Protein AF-A0A3D1SN75-F1 (afdb_monomer)

Foldseek 3Di:
DDPPDPPPDDDPVCLQPDDADDPVLLVVLLVLDPQPQQLLVQQPQPLSVVDGPVQLNCLLNDPDHDPSSVVVLLSPLLQQSSQVRGPSRHRVSSSSVSSCVVSVRDDPSHRDPD

pLDDT: mean 86.33, std 17.98, range [38.78, 98.38]

Nearest PDB structures (foldseek):
  5odc-assembly1_I  TM=6.236E-01  e=5.632E-01  Methanothermococcus thermolithotrophicus DSM 2095
  5odh-assembly1_C  TM=6.190E-01  e=9.871E-01  Methanothermococcus thermolithotrophicus DSM 2095

Sequence (114 aa):
MQTQTPKLVVGIQHRTDIVPLLEDEVRFEIDMCIGCDRCMRACPVPLSSLVNIADLNLATISDVVAPHVARFTDECVMCGSCVPVCPVNNHRDLLMLSLKQRLGIPWDGKVDMS

Mean predicted aligned error: 6.67 Å

Structure (mmCIF, N/CA/C/O backbone):
data_AF-A0A3D1SN75-F1
#
_entry.id   AF-A0A3D1SN75-F1
#
loop_
_atom_site.group_PDB
_atom_site.id
_atom_site.type_symbol
_atom_site.label_atom_id
_atom_site.label_alt_id
_atom_site.label_comp_id
_atom_site.label_asym_id
_atom_site.label_entity_id
_atom_site.label_seq_i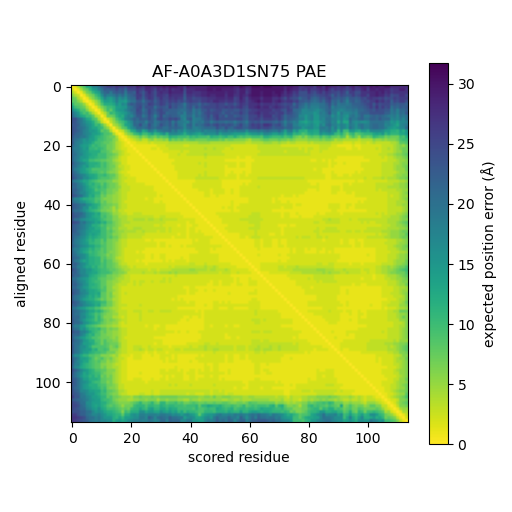d
_atom_site.pdbx_PDB_ins_code
_atom_site.Cartn_x
_atom_site.Cartn_y
_atom_site.Cartn_z
_atom_site.occupancy
_atom_site.B_iso_or_equiv
_atom_site.auth_seq_id
_atom_site.auth_comp_id
_atom_site.auth_asym_id
_atom_site.auth_atom_id
_atom_site.pdbx_PDB_model_num
ATOM 1 N N . MET A 1 1 ? -4.620 28.085 -18.789 1.00 41.41 1 MET A N 1
ATOM 2 C CA . MET A 1 1 ? -5.176 26.998 -17.959 1.00 41.41 1 MET A CA 1
ATOM 3 C C . MET A 1 1 ? -3.983 26.246 -17.399 1.00 41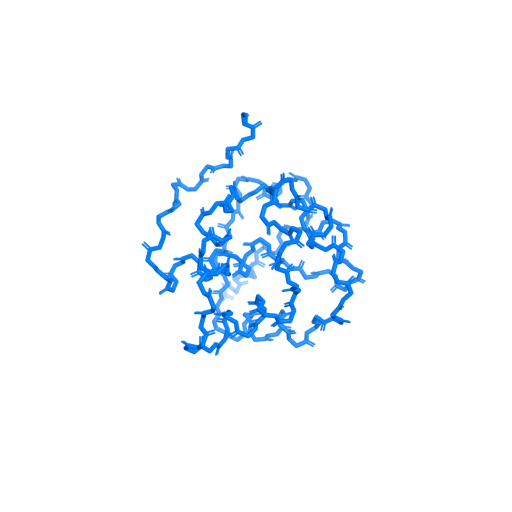.41 1 MET A C 1
ATOM 5 O O . MET A 1 1 ? -3.282 25.610 -18.169 1.00 41.41 1 MET A O 1
ATOM 9 N N . GLN A 1 2 ? -3.635 26.471 -16.132 1.00 38.78 2 GLN A N 1
ATOM 10 C CA . GLN A 1 2 ? -2.471 25.827 -15.520 1.00 38.78 2 GLN A CA 1
ATOM 11 C C . GLN A 1 2 ? -2.897 24.428 -15.076 1.00 38.78 2 GLN A C 1
ATOM 13 O O . GLN A 1 2 ? -3.607 24.283 -14.088 1.00 38.78 2 GLN A O 1
ATOM 18 N N . THR A 1 3 ? -2.515 23.408 -15.837 1.00 41.31 3 THR A N 1
ATOM 19 C CA . THR A 1 3 ? -2.574 22.019 -15.385 1.00 41.31 3 THR A CA 1
ATOM 20 C C . THR A 1 3 ? -1.443 21.833 -14.381 1.00 41.31 3 THR A C 1
ATOM 22 O O . THR A 1 3 ? -0.282 21.704 -14.767 1.00 41.31 3 THR A O 1
ATOM 25 N N . GLN A 1 4 ? -1.757 21.914 -13.090 1.00 42.56 4 GLN A N 1
ATOM 26 C CA . GLN A 1 4 ? -0.830 21.490 -12.048 1.00 42.56 4 GLN A CA 1
ATOM 27 C C . GLN A 1 4 ? -0.711 19.971 -12.139 1.00 42.56 4 GLN A C 1
ATOM 29 O O . GLN A 1 4 ? -1.626 19.243 -11.767 1.00 42.56 4 GLN A O 1
ATOM 34 N N . THR A 1 5 ? 0.401 19.501 -12.692 1.00 41.59 5 THR A N 1
ATOM 35 C CA . THR A 1 5 ? 0.798 18.097 -12.617 1.00 41.59 5 THR A CA 1
ATOM 36 C C . THR A 1 5 ? 0.919 17.724 -11.136 1.00 41.59 5 THR A C 1
ATOM 38 O O . THR A 1 5 ? 1.599 18.462 -10.410 1.00 41.59 5 THR A O 1
ATOM 41 N N . PRO A 1 6 ? 0.302 16.627 -10.658 1.00 46.72 6 PRO A N 1
ATOM 42 C CA . PRO A 1 6 ? 0.572 16.138 -9.315 1.00 46.72 6 PRO A CA 1
ATOM 43 C C . PRO A 1 6 ? 2.077 15.898 -9.221 1.00 46.72 6 PRO A C 1
ATOM 45 O O . PRO A 1 6 ? 2.658 15.193 -10.049 1.00 46.72 6 PRO A O 1
ATOM 48 N N . LYS A 1 7 ? 2.744 16.560 -8.273 1.00 47.84 7 LYS A N 1
ATOM 49 C CA . LYS A 1 7 ? 4.156 16.296 -8.007 1.00 47.84 7 LYS A CA 1
ATOM 50 C C . LYS A 1 7 ? 4.238 14.888 -7.428 1.00 47.84 7 LYS A C 1
ATOM 52 O O . LYS A 1 7 ? 4.038 14.710 -6.234 1.00 47.84 7 LYS A O 1
ATOM 57 N N . LEU A 1 8 ? 4.524 13.899 -8.267 1.00 48.97 8 LEU A N 1
ATOM 58 C CA . LEU A 1 8 ? 4.925 12.579 -7.802 1.00 48.97 8 LEU A CA 1
ATOM 59 C C . LEU A 1 8 ? 6.350 12.725 -7.245 1.00 48.97 8 LEU A C 1
ATOM 61 O O . LEU A 1 8 ? 7.330 12.776 -7.991 1.00 48.97 8 LEU A O 1
ATOM 65 N N . VAL A 1 9 ? 6.460 12.954 -5.937 1.00 48.00 9 VAL A N 1
ATOM 66 C CA . VAL A 1 9 ? 7.742 13.178 -5.261 1.00 48.00 9 VAL A CA 1
ATOM 67 C C . VAL A 1 9 ? 8.365 11.818 -4.953 1.00 48.00 9 VAL A C 1
ATOM 69 O O . VAL A 1 9 ? 8.038 11.187 -3.958 1.00 48.00 9 VAL A O 1
ATOM 72 N N . VAL A 1 10 ? 9.283 11.362 -5.805 1.00 46.81 10 VAL A N 1
ATOM 73 C CA . VAL A 1 10 ? 10.044 10.125 -5.574 1.00 46.81 10 VAL A CA 1
ATOM 74 C C . VAL A 1 10 ? 11.296 10.442 -4.744 1.00 46.81 10 VAL A C 1
ATOM 76 O O . VAL A 1 10 ? 12.122 11.252 -5.161 1.00 46.81 10 VAL A O 1
ATO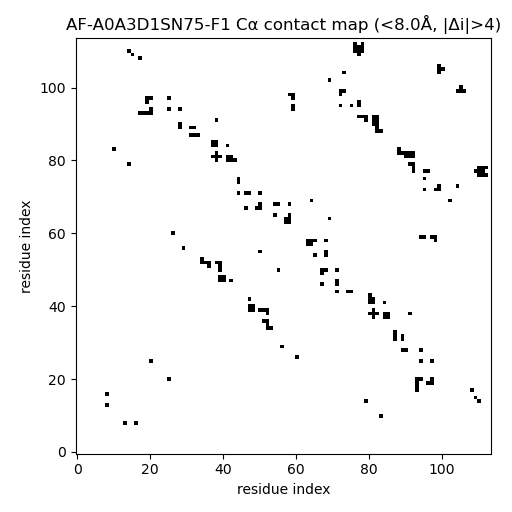M 79 N N . GLY A 1 11 ? 11.469 9.797 -3.582 1.00 51.84 11 GLY A N 1
ATOM 80 C CA . GLY A 1 11 ? 12.711 9.840 -2.789 1.00 51.84 11 GLY A CA 1
ATOM 81 C C . GLY A 1 11 ? 12.539 10.156 -1.295 1.00 51.84 11 GLY A C 1
ATOM 82 O O . GLY A 1 11 ? 11.433 10.316 -0.791 1.00 51.84 11 GLY A O 1
ATOM 83 N N . ILE A 1 12 ? 13.661 10.256 -0.566 1.00 46.22 12 ILE A N 1
ATOM 84 C CA . ILE A 1 12 ? 13.717 10.516 0.893 1.00 46.22 12 ILE A CA 1
ATOM 85 C C . ILE A 1 12 ? 12.981 11.807 1.300 1.00 46.22 12 ILE A C 1
ATOM 87 O O . ILE A 1 12 ? 12.474 11.890 2.417 1.00 46.22 12 ILE A O 1
ATOM 91 N N . GLN A 1 13 ? 12.869 12.788 0.396 1.00 49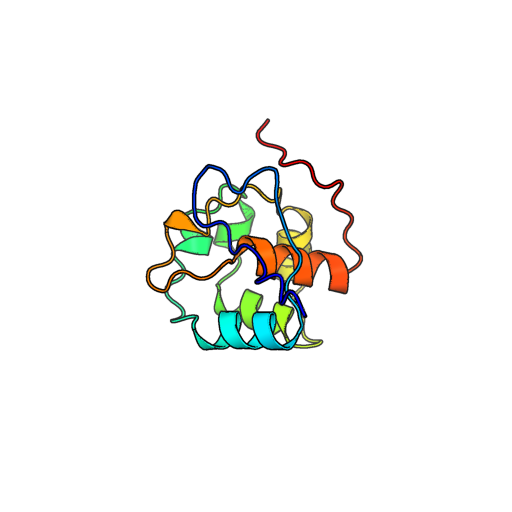.91 13 GLN A N 1
ATOM 92 C CA . GLN A 1 13 ? 12.120 14.025 0.634 1.00 49.91 13 GLN A CA 1
ATOM 93 C C . GLN A 1 13 ? 10.582 13.865 0.601 1.00 49.91 13 GLN A C 1
ATOM 95 O O . GLN A 1 13 ? 9.887 14.818 0.925 1.00 49.91 13 GLN A O 1
ATOM 100 N N . HIS A 1 14 ? 10.024 12.687 0.282 1.00 53.31 14 HIS A N 1
ATOM 101 C CA . HIS A 1 14 ? 8.567 12.465 0.1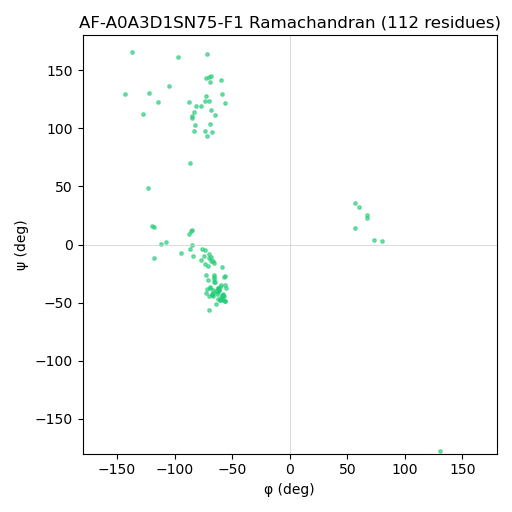95 1.00 53.31 14 HIS A CA 1
ATOM 102 C C . HIS A 1 14 ? 7.830 12.497 1.555 1.00 53.31 14 HIS A C 1
ATOM 104 O O . HIS A 1 14 ? 6.607 12.571 1.607 1.00 53.31 14 HIS A O 1
ATOM 110 N N . ARG A 1 15 ? 8.554 12.474 2.682 1.00 57.69 15 ARG A N 1
ATOM 111 C CA . ARG A 1 15 ? 7.996 12.183 4.020 1.00 57.69 15 ARG A CA 1
ATOM 112 C C . ARG A 1 15 ? 7.083 13.269 4.607 1.00 57.69 15 ARG A C 1
ATOM 114 O O . ARG A 1 15 ? 6.477 13.021 5.644 1.00 57.69 15 ARG A O 1
ATOM 121 N N . THR A 1 16 ? 6.980 14.436 3.974 1.00 53.97 16 THR A N 1
ATOM 122 C CA . THR A 1 16 ? 6.096 15.537 4.403 1.00 53.97 16 THR A CA 1
ATOM 123 C C . THR A 1 16 ? 5.019 15.903 3.382 1.00 53.97 16 THR A C 1
ATOM 125 O O . THR A 1 16 ? 4.080 16.608 3.739 1.00 53.97 16 THR A O 1
ATOM 128 N N . ASP A 1 17 ? 5.112 15.396 2.147 1.00 64.94 17 ASP A N 1
ATOM 129 C CA . ASP A 1 17 ? 4.308 15.849 1.002 1.00 64.94 17 ASP A CA 1
ATOM 130 C C . ASP A 1 17 ? 3.523 14.670 0.392 1.00 64.94 17 ASP A C 1
ATOM 132 O O . ASP A 1 17 ? 3.568 14.416 -0.814 1.00 64.94 17 ASP A O 1
ATOM 136 N N . ILE A 1 18 ? 2.845 13.893 1.244 1.00 75.69 18 ILE A N 1
ATOM 137 C CA . ILE A 1 18 ? 2.021 12.751 0.825 1.00 75.69 18 ILE A CA 1
ATOM 138 C C . ILE A 1 18 ? 0.728 13.256 0.176 1.00 75.69 18 ILE A C 1
ATOM 140 O O . ILE A 1 18 ? -0.051 13.986 0.791 1.00 75.69 18 ILE A O 1
ATOM 144 N N . VAL A 1 19 ? 0.487 12.827 -1.063 1.00 82.25 19 VAL A N 1
ATOM 145 C CA . VAL A 1 19 ? -0.745 13.090 -1.815 1.00 82.25 19 VAL A CA 1
ATOM 146 C C . VAL A 1 19 ? -1.460 11.752 -2.032 1.00 82.25 19 VAL A C 1
ATOM 148 O O . VAL A 1 19 ? -0.839 10.839 -2.576 1.00 82.25 19 VAL A O 1
ATOM 151 N N . PRO A 1 20 ? -2.725 11.589 -1.597 1.00 87.94 20 PRO A N 1
ATOM 152 C CA . PRO A 1 20 ? -3.486 10.368 -1.851 1.00 87.94 20 PRO A CA 1
ATOM 153 C C . PRO A 1 20 ? -3.654 10.098 -3.349 1.00 87.94 20 PRO A C 1
ATOM 155 O O . PRO A 1 20 ? -3.894 11.029 -4.117 1.00 87.94 20 PRO A O 1
ATOM 158 N N . LEU A 1 21 ? -3.581 8.823 -3.734 1.00 91.69 21 LEU A N 1
ATOM 159 C CA . LEU A 1 21 ? -3.843 8.382 -5.104 1.00 91.69 21 LEU A CA 1
ATOM 160 C C . LEU A 1 21 ? -5.338 8.451 -5.430 1.00 91.69 21 LEU A C 1
ATOM 162 O O . LEU A 1 21 ? -6.187 8.117 -4.597 1.00 91.69 21 LEU A O 1
ATOM 166 N N . LEU A 1 22 ? -5.647 8.820 -6.668 1.00 94.94 22 LEU A N 1
ATOM 167 C CA . LEU A 1 22 ? -6.955 8.623 -7.287 1.00 94.94 22 LEU A CA 1
ATOM 168 C C . LEU A 1 22 ? -7.182 7.136 -7.607 1.00 94.94 22 LEU A C 1
ATOM 170 O O . LEU A 1 22 ? -6.239 6.349 -7.669 1.00 94.94 22 LEU A O 1
ATOM 174 N N . GLU A 1 23 ? -8.433 6.739 -7.859 1.00 94.25 23 GLU A N 1
ATOM 175 C CA . GLU A 1 23 ? -8.772 5.329 -8.120 1.00 94.25 23 GLU A CA 1
ATOM 176 C C . GLU A 1 23 ? -7.992 4.737 -9.308 1.00 94.25 23 GLU A C 1
ATOM 178 O O . GLU A 1 23 ? -7.442 3.640 -9.199 1.00 94.25 23 GLU A O 1
ATOM 183 N N . ASP A 1 24 ? -7.884 5.470 -10.418 1.00 96.12 24 ASP A N 1
ATOM 184 C CA . ASP A 1 24 ? -7.145 5.004 -11.598 1.00 96.12 24 ASP A CA 1
ATOM 185 C C . ASP A 1 24 ? -5.638 4.877 -11.326 1.00 96.12 24 ASP A C 1
ATOM 187 O O . ASP A 1 24 ? -4.984 3.977 -11.850 1.00 96.12 24 ASP A O 1
ATOM 191 N N . GLU A 1 25 ? -5.084 5.731 -10.461 1.00 96.06 25 GLU A N 1
ATOM 192 C CA . GLU A 1 25 ? -3.677 5.662 -10.056 1.00 96.06 25 GLU A CA 1
ATOM 193 C C . GLU A 1 25 ? -3.430 4.463 -9.131 1.00 96.06 25 GLU A C 1
ATOM 195 O O . GLU A 1 25 ? -2.427 3.769 -9.285 1.00 96.06 25 GLU A O 1
ATOM 200 N N . VAL A 1 26 ? -4.373 4.150 -8.231 1.00 96.94 26 VAL A N 1
ATOM 201 C CA . VAL A 1 26 ? -4.344 2.914 -7.431 1.00 96.94 26 VAL A CA 1
ATOM 202 C C . VAL A 1 26 ? -4.326 1.690 -8.344 1.00 96.94 26 VAL A C 1
ATOM 204 O O . VAL A 1 26 ? -3.509 0.793 -8.144 1.00 96.94 26 VAL A O 1
ATOM 207 N N . ARG A 1 27 ? -5.200 1.643 -9.358 1.00 97.00 27 ARG A N 1
ATOM 208 C CA . ARG A 1 27 ? -5.244 0.529 -10.319 1.00 97.00 27 ARG A CA 1
ATOM 209 C C . ARG A 1 27 ? -3.937 0.411 -11.098 1.00 97.00 27 ARG A C 1
ATOM 211 O O . ARG A 1 27 ? -3.370 -0.674 -11.145 1.00 97.00 27 ARG A O 1
ATOM 218 N N . PHE A 1 28 ? -3.421 1.524 -11.616 1.00 96.25 28 PHE A N 1
ATOM 219 C CA . PHE A 1 28 ? -2.144 1.566 -12.329 1.00 96.25 28 PHE A CA 1
ATOM 220 C C . PHE A 1 28 ? -0.981 1.025 -11.482 1.00 96.25 28 PHE A C 1
ATOM 222 O O . PHE A 1 28 ? -0.220 0.169 -11.929 1.00 96.25 28 PHE A O 1
ATOM 229 N N . GLU A 1 29 ? -0.862 1.482 -10.237 1.00 96.56 29 GLU A N 1
ATOM 230 C CA . GLU A 1 29 ? 0.160 1.025 -9.293 1.00 96.56 29 GLU A CA 1
ATOM 231 C C . GLU A 1 29 ? 0.035 -0.481 -8.997 1.00 96.56 29 GLU A C 1
ATOM 233 O O . GLU A 1 29 ? 1.035 -1.198 -8.922 1.00 96.56 29 GLU A O 1
ATOM 238 N N . ILE A 1 30 ? -1.186 -1.006 -8.869 1.00 97.44 30 ILE A N 1
ATOM 239 C CA . ILE A 1 30 ? -1.418 -2.446 -8.687 1.00 97.44 30 ILE A CA 1
ATOM 240 C C . ILE A 1 30 ? -1.018 -3.240 -9.937 1.00 97.44 30 ILE A C 1
ATOM 242 O O . ILE A 1 30 ? -0.313 -4.241 -9.798 1.00 97.44 30 ILE A O 1
ATOM 246 N N . ASP A 1 31 ? -1.382 -2.775 -11.132 1.00 97.25 31 ASP A N 1
ATOM 247 C CA . ASP A 1 31 ? -1.078 -3.440 -12.406 1.00 97.25 31 ASP A CA 1
ATOM 248 C C . ASP A 1 31 ? 0.429 -3.484 -12.705 1.00 97.25 31 ASP A C 1
ATOM 250 O O . ASP A 1 31 ? 0.934 -4.453 -13.273 1.00 97.25 31 ASP A O 1
ATOM 254 N N . MET A 1 32 ? 1.180 -2.468 -12.269 1.00 96.12 32 MET A N 1
ATOM 255 C CA . MET A 1 32 ? 2.642 -2.438 -12.380 1.00 96.12 32 MET A CA 1
ATOM 256 C C . MET A 1 32 ? 3.337 -3.430 -11.436 1.00 96.12 32 MET A C 1
ATOM 258 O O . MET A 1 32 ? 4.507 -3.769 -11.634 1.00 96.12 32 MET A O 1
ATOM 262 N N . CYS A 1 33 ? 2.652 -3.915 -10.395 1.00 98.12 33 CYS A N 1
ATOM 263 C CA . CYS A 1 33 ? 3.252 -4.773 -9.384 1.00 98.12 33 CYS A CA 1
ATOM 264 C C . CYS A 1 33 ? 3.629 -6.157 -9.940 1.00 98.12 33 CYS A C 1
ATOM 266 O O . CYS A 1 33 ? 2.779 -6.992 -10.226 1.00 98.12 33 CYS A O 1
ATOM 268 N N . ILE A 1 34 ? 4.927 -6.468 -9.960 1.00 98.38 34 ILE A N 1
ATOM 269 C CA . ILE A 1 34 ? 5.446 -7.761 -10.447 1.00 98.38 34 ILE A CA 1
ATOM 270 C C . ILE A 1 34 ? 5.477 -8.886 -9.391 1.00 98.38 34 ILE A C 1
ATOM 272 O O . ILE A 1 34 ? 6.163 -9.888 -9.580 1.00 98.38 34 ILE A O 1
ATOM 276 N N . GLY A 1 35 ? 4.832 -8.709 -8.233 1.00 98.00 35 GLY A N 1
ATOM 277 C CA . GLY A 1 35 ? 4.707 -9.771 -7.220 1.00 98.00 35 GLY A CA 1
ATOM 278 C C . GLY A 1 35 ? 6.011 -10.212 -6.529 1.00 98.00 35 GLY A C 1
ATOM 279 O O . GLY A 1 35 ? 6.113 -11.345 -6.083 1.00 98.00 35 GLY A O 1
ATOM 280 N N . CYS A 1 36 ? 7.041 -9.357 -6.452 1.00 98.06 36 CYS A N 1
ATOM 281 C CA . CYS A 1 36 ? 8.378 -9.768 -5.979 1.00 98.06 36 CYS A CA 1
ATOM 282 C C . CYS A 1 36 ? 8.608 -9.724 -4.449 1.00 98.06 36 CYS A C 1
ATOM 284 O O . CYS A 1 36 ? 9.710 -10.045 -3.983 1.00 98.06 36 CYS A O 1
ATOM 286 N N . ASP A 1 37 ? 7.630 -9.251 -3.669 1.00 98.31 37 ASP A N 1
ATOM 287 C CA . ASP A 1 37 ? 7.652 -9.146 -2.195 1.00 98.31 37 ASP A CA 1
ATOM 288 C C . ASP A 1 37 ? 8.806 -8.336 -1.567 1.00 98.31 37 ASP A C 1
ATOM 290 O O . ASP A 1 37 ? 9.033 -8.390 -0.357 1.00 98.31 37 ASP A O 1
ATOM 294 N N . ARG A 1 38 ? 9.558 -7.545 -2.344 1.00 98.19 38 ARG A N 1
ATOM 295 C CA . ARG A 1 38 ? 10.651 -6.716 -1.790 1.00 98.19 38 ARG A CA 1
ATOM 296 C C . ARG A 1 38 ? 10.145 -5.698 -0.772 1.00 98.19 38 ARG A C 1
ATOM 298 O O . ARG A 1 38 ? 10.785 -5.500 0.253 1.00 98.19 38 ARG A O 1
ATOM 305 N N . CYS A 1 39 ? 8.988 -5.101 -1.037 1.00 97.69 39 CYS A N 1
ATOM 306 C CA . CYS A 1 39 ? 8.315 -4.175 -0.132 1.00 97.69 39 CYS A CA 1
ATOM 307 C C . CYS A 1 39 ? 7.907 -4.834 1.193 1.00 97.69 39 CYS A C 1
ATOM 309 O O . CYS A 1 39 ? 8.083 -4.213 2.237 1.00 97.69 39 CYS A O 1
ATOM 311 N N . MET A 1 40 ? 7.445 -6.090 1.162 1.00 98.12 40 MET A N 1
ATOM 312 C CA . MET A 1 40 ? 7.121 -6.848 2.374 1.00 98.12 40 MET A CA 1
ATOM 313 C C . MET A 1 40 ? 8.385 -7.153 3.182 1.00 98.12 40 MET A C 1
ATOM 315 O O . MET A 1 40 ? 8.414 -6.904 4.380 1.00 98.12 40 MET A O 1
ATOM 319 N N . ARG A 1 41 ? 9.478 -7.572 2.526 1.00 97.81 41 ARG A N 1
ATOM 320 C CA . ARG A 1 41 ? 10.771 -7.831 3.196 1.00 97.81 41 ARG A CA 1
ATOM 321 C C . ARG A 1 41 ? 11.442 -6.585 3.777 1.00 97.81 41 ARG A C 1
ATOM 323 O O . ARG A 1 41 ? 12.189 -6.699 4.740 1.00 97.81 41 ARG A O 1
ATOM 330 N N . ALA A 1 42 ? 11.225 -5.418 3.175 1.00 96.31 42 ALA A N 1
ATOM 331 C CA . ALA A 1 42 ? 11.772 -4.150 3.658 1.00 96.31 42 ALA A CA 1
ATOM 332 C C . ALA A 1 42 ? 10.922 -3.504 4.764 1.00 96.31 42 ALA A C 1
ATOM 334 O O . ALA A 1 42 ? 11.330 -2.498 5.347 1.00 96.31 42 ALA A O 1
ATOM 335 N N . CYS A 1 43 ? 9.723 -4.031 5.021 1.00 96.50 43 CYS A N 1
ATOM 336 C CA . CYS A 1 43 ? 8.824 -3.483 6.020 1.00 96.50 43 CYS A CA 1
ATOM 337 C C . CYS 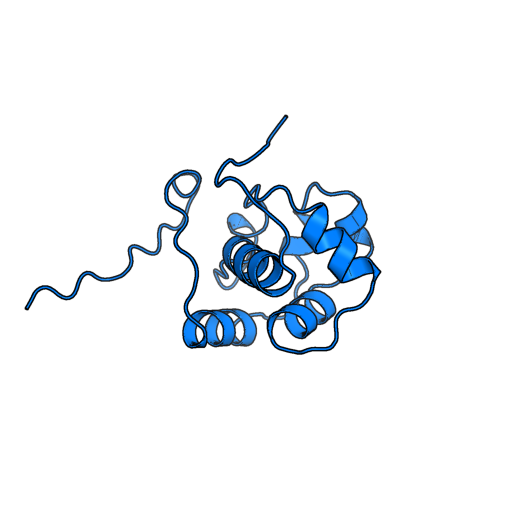A 1 43 ? 9.352 -3.789 7.435 1.00 96.50 43 CYS A C 1
ATOM 339 O O . CYS A 1 43 ? 9.614 -4.950 7.744 1.00 96.50 43 CYS A O 1
ATOM 341 N N . PRO A 1 44 ? 9.483 -2.783 8.319 1.00 93.31 44 PRO A N 1
ATOM 342 C CA . PRO A 1 44 ? 9.951 -3.006 9.688 1.00 93.31 44 PRO A CA 1
ATOM 343 C C . PRO A 1 44 ? 8.870 -3.591 10.612 1.00 93.31 44 PRO A C 1
ATOM 345 O O . PRO A 1 44 ? 9.188 -4.050 11.706 1.00 93.31 44 PRO A O 1
ATOM 348 N N . VAL A 1 45 ? 7.596 -3.577 10.199 1.00 94.56 45 VAL A N 1
ATOM 349 C CA . VAL A 1 45 ? 6.483 -4.124 10.989 1.00 94.56 45 VAL A CA 1
ATOM 350 C C . VAL A 1 45 ? 6.601 -5.654 11.024 1.00 94.56 45 VAL A C 1
ATOM 352 O O . VAL A 1 45 ? 6.583 -6.266 9.953 1.00 94.56 45 VAL A O 1
ATOM 355 N N . PRO A 1 46 ? 6.670 -6.308 12.201 1.00 94.19 46 PRO A N 1
ATOM 356 C CA . PRO A 1 46 ? 6.865 -7.761 12.297 1.00 94.19 46 PRO A CA 1
ATOM 357 C C . PRO A 1 46 ? 5.816 -8.588 11.542 1.00 94.19 46 PRO A C 1
ATOM 359 O O . PRO A 1 46 ? 6.133 -9.626 10.952 1.00 94.19 46 PRO A O 1
ATOM 362 N N . LEU A 1 47 ? 4.571 -8.102 11.509 1.00 95.62 47 LEU A N 1
ATOM 363 C CA . LEU A 1 47 ? 3.454 -8.757 10.832 1.00 95.62 47 LEU A CA 1
ATOM 364 C C . LEU A 1 47 ? 3.620 -8.822 9.302 1.00 95.62 47 LEU A C 1
ATOM 366 O O . LEU A 1 47 ? 2.970 -9.644 8.660 1.00 95.62 47 LEU A O 1
ATOM 370 N N . SER A 1 48 ? 4.533 -8.036 8.717 1.00 96.44 48 SER A N 1
ATOM 371 C CA . SER A 1 48 ? 4.871 -8.112 7.286 1.00 96.44 48 SER A CA 1
ATOM 372 C C . SER A 1 48 ? 5.335 -9.503 6.845 1.00 96.44 48 SER A C 1
ATOM 374 O O . SER A 1 48 ? 5.107 -9.886 5.705 1.00 96.44 48 SER A O 1
ATOM 376 N N . SER A 1 49 ? 5.925 -10.290 7.751 1.00 96.12 49 SER A N 1
ATOM 377 C CA . SER A 1 49 ? 6.343 -11.675 7.490 1.00 96.12 49 SER A CA 1
ATOM 378 C C . SER A 1 49 ? 5.178 -12.653 7.277 1.00 96.12 49 SER A C 1
ATOM 380 O O . SER A 1 49 ? 5.394 -13.761 6.790 1.00 96.12 49 SER A O 1
ATOM 382 N N . LEU A 1 50 ? 3.952 -12.250 7.629 1.00 96.06 50 LEU A N 1
ATOM 383 C CA . LEU A 1 50 ? 2.730 -13.049 7.512 1.00 96.06 50 LEU A CA 1
ATOM 384 C C . LEU A 1 50 ? 1.805 -12.569 6.385 1.00 96.06 50 LEU A C 1
ATOM 386 O O . LEU A 1 50 ? 0.722 -13.121 6.223 1.00 96.06 50 LEU A O 1
ATOM 390 N N . VAL A 1 51 ? 2.205 -11.542 5.632 1.00 96.94 51 VAL A N 1
ATOM 391 C CA . VAL A 1 51 ? 1.443 -10.968 4.518 1.00 96.94 51 VAL A CA 1
ATOM 392 C C . VAL A 1 51 ? 2.313 -11.045 3.267 1.00 96.94 51 VAL A C 1
ATOM 394 O O . VAL A 1 51 ? 3.463 -10.612 3.284 1.00 96.94 51 VAL A O 1
ATOM 397 N N . ASN A 1 52 ? 1.775 -11.566 2.167 1.00 96.56 52 ASN A N 1
ATOM 398 C CA . ASN A 1 52 ? 2.419 -11.433 0.860 1.00 96.56 52 ASN A CA 1
ATOM 399 C C . ASN A 1 52 ? 1.812 -10.253 0.084 1.00 96.56 52 ASN A C 1
ATOM 401 O O . ASN A 1 52 ? 0.718 -9.763 0.379 1.00 96.56 52 ASN A O 1
ATOM 405 N N . ILE A 1 53 ? 2.533 -9.782 -0.928 1.00 98.06 53 ILE A N 1
ATOM 406 C CA . ILE A 1 53 ? 2.123 -8.628 -1.725 1.00 98.06 53 ILE A CA 1
ATOM 407 C C . ILE A 1 53 ? 0.853 -8.887 -2.543 1.00 98.06 53 ILE A C 1
ATOM 409 O O . ILE A 1 53 ? 0.124 -7.941 -2.830 1.00 98.06 53 ILE A O 1
ATOM 413 N N . ALA A 1 54 ? 0.562 -10.140 -2.901 1.00 97.69 54 ALA A N 1
ATOM 414 C CA . ALA A 1 54 ? -0.634 -10.495 -3.660 1.00 97.69 54 ALA A CA 1
ATOM 415 C C . ALA A 1 54 ? -1.908 -10.338 -2.812 1.00 97.69 54 ALA A C 1
ATOM 417 O O . ALA A 1 54 ? -2.868 -9.724 -3.274 1.00 97.69 54 ALA A O 1
ATOM 418 N N . ASP A 1 55 ? -1.888 -10.796 -1.558 1.00 96.94 55 ASP A N 1
ATOM 419 C CA . ASP A 1 55 ? -2.984 -10.622 -0.598 1.00 96.94 55 ASP A CA 1
ATOM 420 C C . ASP A 1 55 ? -3.224 -9.139 -0.306 1.00 96.94 55 ASP A C 1
ATOM 422 O O . ASP A 1 55 ? -4.365 -8.675 -0.253 1.00 96.94 55 ASP A O 1
ATOM 426 N N . LEU A 1 56 ? -2.138 -8.373 -0.167 1.00 97.88 56 LEU A N 1
ATOM 427 C CA . LEU A 1 56 ? -2.219 -6.937 0.056 1.00 97.88 56 LEU A CA 1
ATOM 428 C C . LEU A 1 56 ? -2.786 -6.201 -1.166 1.00 97.88 56 LEU A C 1
ATOM 430 O O . LEU A 1 56 ? -3.634 -5.330 -1.002 1.00 97.88 56 LEU A O 1
ATOM 434 N N . ASN A 1 57 ? -2.373 -6.576 -2.381 1.00 98.06 57 ASN A N 1
ATOM 435 C CA . ASN A 1 57 ? -2.931 -6.035 -3.622 1.00 98.06 57 ASN A CA 1
ATOM 436 C C . ASN A 1 57 ? -4.425 -6.327 -3.742 1.00 98.06 57 ASN A C 1
ATOM 438 O O . ASN A 1 57 ? -5.201 -5.413 -4.013 1.00 98.06 57 ASN A O 1
ATOM 442 N N . LEU A 1 58 ? -4.831 -7.578 -3.502 1.00 97.94 58 LEU A N 1
ATOM 443 C CA . LEU A 1 58 ? -6.234 -7.982 -3.531 1.00 97.94 58 LEU A CA 1
ATOM 444 C C . LEU A 1 58 ? -7.059 -7.166 -2.531 1.00 97.94 58 LEU A C 1
ATOM 446 O O . LEU A 1 58 ? -8.128 -6.664 -2.881 1.00 97.94 58 LEU A O 1
ATOM 450 N N . ALA A 1 59 ? -6.544 -6.976 -1.315 1.00 97.88 59 ALA A N 1
ATOM 451 C CA . ALA A 1 59 ? -7.194 -6.155 -0.304 1.00 97.88 59 ALA A CA 1
ATOM 452 C C . ALA A 1 59 ? -7.260 -4.669 -0.692 1.00 97.88 59 ALA A C 1
ATOM 454 O O . ALA A 1 59 ? -8.174 -3.979 -0.253 1.00 97.88 59 ALA A O 1
ATOM 455 N N . THR A 1 60 ? -6.340 -4.145 -1.505 1.00 97.62 60 THR A N 1
ATOM 456 C CA . THR A 1 60 ? -6.406 -2.749 -1.967 1.00 97.62 60 THR A CA 1
ATOM 457 C C . THR A 1 60 ? -7.567 -2.508 -2.937 1.00 97.62 60 THR A C 1
ATOM 459 O O . THR A 1 60 ? -8.204 -1.462 -2.849 1.00 97.62 60 THR A O 1
ATOM 462 N N . ILE A 1 61 ? -7.876 -3.462 -3.825 1.00 95.88 61 ILE A N 1
ATOM 463 C CA . ILE A 1 61 ? -8.830 -3.259 -4.938 1.00 95.88 61 ILE A CA 1
ATOM 464 C C . ILE A 1 61 ? -10.141 -4.053 -4.828 1.00 95.88 61 ILE A C 1
ATOM 466 O O . ILE A 1 61 ? -10.971 -3.980 -5.733 1.00 95.88 61 ILE A O 1
ATOM 470 N N . SER A 1 62 ? -10.336 -4.835 -3.764 1.00 96.00 62 SER A N 1
ATOM 471 C CA . SER A 1 62 ? -11.527 -5.677 -3.588 1.00 96.00 62 SER A CA 1
ATOM 472 C C . SER A 1 62 ? -12.085 -5.638 -2.165 1.00 96.00 62 SER A C 1
ATOM 474 O O . SER A 1 62 ? -11.409 -5.244 -1.214 1.00 96.00 62 SER A O 1
ATOM 476 N N . ASP A 1 63 ? -13.315 -6.119 -1.993 1.00 94.81 63 ASP A N 1
ATOM 477 C CA . ASP A 1 63 ? -13.954 -6.258 -0.678 1.00 94.81 63 ASP A CA 1
ATOM 478 C C . ASP A 1 63 ? -13.441 -7.456 0.134 1.00 94.81 63 ASP A C 1
ATOM 480 O O . ASP A 1 63 ? -13.801 -7.627 1.298 1.00 94.81 63 ASP A O 1
ATOM 484 N N . VAL A 1 64 ? -12.561 -8.276 -0.446 1.00 95.19 64 VAL A N 1
ATOM 485 C CA . VAL A 1 64 ? -11.946 -9.409 0.245 1.00 95.19 64 VAL A CA 1
ATOM 486 C C . VAL A 1 64 ? -10.725 -8.922 1.017 1.00 95.19 64 VAL A C 1
ATOM 488 O O . VAL A 1 64 ? -9.686 -8.611 0.438 1.00 95.19 64 VAL A O 1
ATOM 491 N N . VAL A 1 65 ? -10.837 -8.886 2.346 1.00 97.75 65 VAL A N 1
ATOM 492 C CA . VAL A 1 65 ? -9.736 -8.506 3.242 1.00 97.75 65 VAL A CA 1
ATOM 493 C C . VAL A 1 65 ? -9.546 -9.583 4.297 1.00 97.75 65 VAL A C 1
ATOM 495 O O . VAL A 1 65 ? -10.390 -9.782 5.170 1.00 97.75 65 VAL A O 1
ATOM 498 N N . ALA A 1 66 ? -8.421 -10.291 4.227 1.00 96.75 66 ALA A N 1
ATOM 499 C CA . ALA A 1 66 ? -8.089 -11.287 5.233 1.00 96.75 66 ALA A CA 1
ATOM 500 C C . ALA A 1 66 ? -7.784 -10.613 6.591 1.00 96.75 66 ALA A C 1
ATOM 502 O O . ALA A 1 66 ? -7.159 -9.549 6.613 1.00 96.75 66 ALA A O 1
ATOM 503 N N . PRO A 1 67 ? -8.134 -11.230 7.739 1.00 97.19 67 PRO A N 1
ATOM 504 C CA . PRO A 1 67 ? -7.929 -10.615 9.057 1.00 97.19 67 PRO A CA 1
ATOM 505 C C . PRO A 1 67 ? -6.480 -10.195 9.345 1.00 97.19 67 PRO A C 1
ATOM 507 O O . PRO A 1 67 ? -6.240 -9.148 9.942 1.00 97.19 67 PRO A O 1
ATOM 510 N N . HIS A 1 68 ? -5.502 -10.983 8.890 1.00 96.38 68 HIS A N 1
ATOM 511 C CA . HIS A 1 68 ? -4.084 -10.665 9.065 1.00 96.38 68 HIS A CA 1
ATOM 512 C C . HIS A 1 68 ? -3.636 -9.472 8.196 1.00 96.38 68 HIS A C 1
ATOM 514 O O . HIS A 1 68 ? -2.795 -8.693 8.636 1.00 96.38 68 HIS A O 1
ATOM 520 N N . VAL A 1 69 ? -4.246 -9.268 7.021 1.00 98.19 69 VAL A N 1
ATOM 521 C CA . VAL A 1 69 ? -4.009 -8.096 6.157 1.00 98.19 69 VAL A CA 1
ATOM 522 C C . VAL A 1 69 ? -4.638 -6.838 6.753 1.00 98.19 69 VAL A C 1
ATOM 524 O O . VAL A 1 69 ? -3.999 -5.787 6.763 1.00 98.19 69 VAL A O 1
ATOM 527 N N . ALA A 1 70 ? -5.854 -6.934 7.301 1.00 97.88 70 ALA A N 1
ATOM 528 C CA . ALA A 1 70 ? -6.488 -5.818 8.008 1.00 97.88 70 ALA A CA 1
ATOM 529 C C . ALA A 1 70 ? -5.629 -5.362 9.197 1.00 97.88 70 ALA A C 1
ATOM 531 O O . ALA A 1 70 ? -5.325 -4.178 9.326 1.00 97.88 70 ALA A O 1
ATOM 532 N N . ARG A 1 71 ? -5.150 -6.313 10.009 1.00 97.81 71 ARG A N 1
ATOM 533 C CA . ARG A 1 71 ? -4.252 -6.025 11.132 1.00 97.81 71 ARG A CA 1
ATOM 534 C C . ARG A 1 71 ? -2.911 -5.433 10.678 1.00 97.81 71 ARG A C 1
ATOM 536 O O . ARG A 1 71 ? -2.442 -4.473 11.273 1.00 97.81 71 ARG A O 1
ATOM 543 N N . PHE A 1 72 ? -2.312 -5.956 9.608 1.00 98.06 72 PHE A N 1
ATOM 544 C CA . PHE A 1 72 ? -1.094 -5.374 9.030 1.00 98.06 72 PHE A CA 1
ATOM 545 C C . PHE A 1 72 ? -1.317 -3.946 8.523 1.00 98.06 72 PHE A C 1
ATOM 547 O O . PHE A 1 72 ? -0.451 -3.087 8.677 1.00 98.06 72 PHE A O 1
ATOM 554 N N . THR A 1 73 ? -2.489 -3.677 7.946 1.00 97.88 73 THR A N 1
ATOM 555 C CA . THR A 1 73 ? -2.866 -2.332 7.502 1.00 97.88 73 THR A CA 1
ATOM 556 C C . THR A 1 73 ? -2.964 -1.370 8.679 1.00 97.88 73 THR A C 1
ATOM 558 O O . THR A 1 73 ? -2.511 -0.233 8.562 1.00 97.88 73 THR A O 1
ATOM 561 N N . ASP A 1 74 ? -3.501 -1.816 9.813 1.00 96.31 74 ASP A N 1
ATOM 562 C CA . ASP A 1 74 ? -3.568 -1.025 11.044 1.00 96.31 74 ASP A CA 1
ATOM 563 C C . ASP A 1 74 ? -2.163 -0.709 11.585 1.00 96.31 74 ASP A C 1
ATOM 565 O O . ASP A 1 74 ? -1.795 0.459 11.706 1.00 96.31 74 ASP A O 1
ATOM 569 N N . GLU A 1 75 ? -1.317 -1.734 11.734 1.00 94.94 75 GLU A N 1
ATOM 570 C CA . GLU A 1 75 ? 0.067 -1.621 12.229 1.00 94.94 75 GLU A CA 1
ATOM 571 C C . GLU A 1 75 ? 1.025 -0.883 11.269 1.00 94.94 75 GLU A C 1
ATOM 573 O O . GLU A 1 75 ? 2.154 -0.556 11.635 1.00 94.94 75 GLU A O 1
ATOM 578 N N . CYS A 1 76 ? 0.616 -0.607 10.028 1.00 94.62 76 CYS A N 1
ATOM 579 C CA . CYS A 1 76 ? 1.431 0.153 9.089 1.00 94.62 76 CYS A CA 1
ATOM 580 C C . CYS A 1 76 ? 1.637 1.597 9.584 1.00 94.62 76 CYS A C 1
ATOM 582 O O . CYS A 1 76 ? 0.716 2.412 9.560 1.00 94.62 76 CYS A O 1
ATOM 584 N N . VAL A 1 77 ? 2.873 1.932 9.960 1.00 90.12 77 VAL A N 1
ATOM 585 C CA . VAL A 1 77 ? 3.273 3.258 10.480 1.00 90.12 77 VAL A CA 1
ATOM 586 C C . VAL A 1 77 ? 3.615 4.287 9.392 1.00 90.12 77 VAL A C 1
ATOM 588 O O . VAL A 1 77 ? 4.210 5.326 9.666 1.00 90.12 77 VAL A O 1
ATOM 591 N N . MET A 1 78 ? 3.284 3.994 8.129 1.00 91.19 78 MET A N 1
ATOM 592 C CA . MET A 1 78 ? 3.538 4.889 6.991 1.00 91.19 78 MET A CA 1
ATOM 593 C C . MET A 1 78 ? 5.023 5.292 6.830 1.00 91.19 78 MET A C 1
ATOM 595 O O . MET A 1 78 ? 5.343 6.403 6.420 1.00 91.19 78 MET A O 1
ATOM 599 N N . CYS A 1 79 ? 5.965 4.379 7.122 1.00 89.25 79 CYS A N 1
ATOM 600 C CA . CYS A 1 79 ? 7.409 4.667 7.083 1.00 89.25 79 CYS A CA 1
ATOM 601 C C . CYS A 1 79 ? 8.020 4.793 5.676 1.00 89.25 79 CYS A C 1
ATOM 603 O O . CYS A 1 79 ? 9.137 5.290 5.543 1.00 89.25 79 CYS A O 1
ATOM 605 N N . GLY A 1 80 ? 7.345 4.311 4.629 1.00 89.44 80 GLY A N 1
ATOM 606 C CA . GLY A 1 80 ? 7.820 4.414 3.243 1.00 89.44 80 GLY A CA 1
ATOM 607 C C . GLY A 1 80 ? 8.986 3.492 2.851 1.00 89.44 80 GLY A C 1
ATOM 608 O O . GLY A 1 80 ? 9.435 3.551 1.709 1.00 89.44 80 GLY A O 1
ATOM 609 N N . SER A 1 81 ? 9.471 2.595 3.725 1.00 91.94 81 SER A N 1
ATOM 610 C CA . SER A 1 81 ? 10.588 1.673 3.406 1.00 91.94 81 SER A CA 1
ATOM 611 C C . SER A 1 81 ? 10.323 0.760 2.200 1.00 91.94 81 SER A C 1
ATOM 613 O O . SER A 1 81 ? 11.252 0.224 1.598 1.00 91.94 81 SER A O 1
ATOM 615 N N . CYS A 1 82 ? 9.055 0.587 1.831 1.00 94.69 82 CYS A N 1
ATOM 616 C CA . CYS A 1 82 ? 8.608 -0.203 0.692 1.00 94.69 82 CYS A CA 1
ATOM 617 C C . CYS A 1 82 ? 8.885 0.443 -0.679 1.00 94.69 82 CYS A C 1
ATOM 619 O O . CYS A 1 82 ? 9.031 -0.293 -1.655 1.00 94.69 82 CYS A O 1
ATOM 621 N N . VAL A 1 83 ? 8.973 1.774 -0.761 1.00 92.88 83 VAL A N 1
ATOM 622 C CA . VAL A 1 83 ? 9.145 2.518 -2.022 1.00 92.88 83 VAL A CA 1
ATOM 623 C C . VAL A 1 83 ? 10.536 2.324 -2.638 1.00 92.88 83 VAL A C 1
ATOM 625 O O . VAL A 1 83 ? 10.612 1.835 -3.765 1.00 92.88 83 VAL A O 1
ATOM 628 N N . PRO A 1 84 ? 11.659 2.607 -1.938 1.00 91.81 84 PRO A N 1
ATOM 629 C CA . PRO A 1 84 ? 12.988 2.562 -2.558 1.00 91.81 84 PRO A CA 1
ATOM 630 C C . PRO A 1 84 ? 13.437 1.154 -2.977 1.00 91.81 84 PRO A C 1
ATOM 632 O O . PRO A 1 84 ? 14.406 1.012 -3.717 1.00 91.81 84 PRO A O 1
ATOM 635 N N . VAL A 1 85 ? 12.761 0.102 -2.504 1.00 95.19 85 VAL A N 1
ATOM 636 C CA . VAL A 1 85 ? 13.085 -1.295 -2.837 1.00 95.19 85 VAL A CA 1
ATOM 637 C C . VAL A 1 85 ? 12.271 -1.848 -4.009 1.00 95.19 85 VAL A C 1
ATOM 639 O O . VAL A 1 85 ? 12.527 -2.976 -4.450 1.00 95.19 85 VAL A O 1
ATOM 642 N N . CYS A 1 86 ? 11.281 -1.099 -4.503 1.00 96.25 86 CYS A N 1
ATOM 643 C CA . CYS A 1 86 ? 10.425 -1.544 -5.591 1.00 96.25 86 CYS A CA 1
ATOM 644 C C . CYS A 1 86 ? 11.150 -1.426 -6.947 1.00 96.25 86 CYS A C 1
ATOM 646 O O . CYS A 1 86 ? 11.501 -0.322 -7.355 1.00 96.25 86 CYS A O 1
ATOM 648 N N . PRO A 1 87 ? 11.352 -2.528 -7.695 1.00 96.50 87 PRO A N 1
ATOM 649 C CA . PRO A 1 87 ? 12.101 -2.505 -8.956 1.00 96.50 87 PRO A CA 1
ATOM 650 C C . PRO A 1 87 ? 11.327 -1.876 -10.125 1.00 96.50 87 PRO A C 1
ATOM 652 O O . PRO A 1 87 ? 11.898 -1.668 -11.189 1.00 96.50 87 PRO A O 1
ATOM 655 N N . VAL A 1 88 ? 10.035 -1.610 -9.933 1.00 95.56 88 VAL A N 1
ATOM 656 C CA . VAL A 1 88 ? 9.118 -1.019 -10.921 1.00 95.56 88 VAL A CA 1
ATOM 657 C C . VAL A 1 88 ? 8.568 0.333 -10.453 1.00 95.56 88 VAL A C 1
ATOM 659 O O . VAL A 1 88 ? 7.619 0.841 -11.030 1.00 95.56 88 VAL A O 1
ATOM 662 N N . ASN A 1 89 ? 9.191 0.926 -9.426 1.00 89.00 89 ASN A N 1
ATOM 663 C CA . ASN A 1 89 ? 8.866 2.250 -8.886 1.00 89.00 89 ASN A CA 1
ATOM 664 C C . ASN A 1 89 ? 7.431 2.417 -8.348 1.00 89.00 89 ASN A C 1
ATOM 666 O O . ASN A 1 89 ? 6.900 3.522 -8.390 1.00 89.00 89 ASN A O 1
ATOM 670 N N . ASN A 1 90 ? 6.823 1.355 -7.802 1.00 91.69 90 ASN A N 1
ATOM 671 C CA . ASN A 1 90 ? 5.514 1.489 -7.152 1.00 91.69 90 ASN A CA 1
ATOM 672 C C . ASN A 1 90 ? 5.556 2.286 -5.837 1.00 91.69 90 ASN A C 1
ATOM 674 O O . ASN A 1 90 ? 6.390 2.013 -4.963 1.00 91.69 90 ASN A O 1
ATOM 678 N N . HIS A 1 91 ? 4.542 3.124 -5.623 1.00 92.81 91 HIS A N 1
ATOM 679 C CA . HIS A 1 91 ? 4.272 3.851 -4.378 1.00 92.81 91 HIS A CA 1
ATOM 680 C C . HIS A 1 91 ? 3.427 3.005 -3.414 1.00 92.81 91 HIS A C 1
ATOM 682 O O . HIS A 1 91 ? 2.241 3.242 -3.174 1.00 92.81 91 HIS A O 1
ATOM 688 N N . ARG A 1 92 ? 4.034 1.949 -2.856 1.00 95.75 92 ARG A N 1
ATOM 689 C CA . ARG A 1 92 ? 3.343 1.039 -1.921 1.00 95.75 92 ARG A CA 1
ATOM 690 C C . ARG A 1 92 ? 2.830 1.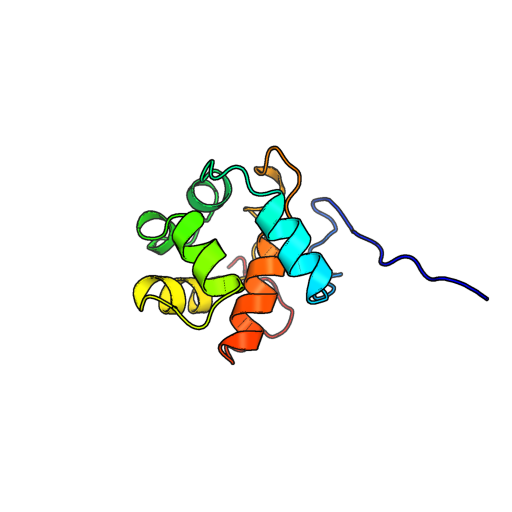753 -0.670 1.00 95.75 92 ARG A C 1
ATOM 692 O O . ARG A 1 92 ? 1.799 1.366 -0.138 1.00 95.75 92 ARG A O 1
ATOM 699 N N . ASP A 1 93 ? 3.537 2.749 -0.173 1.00 93.69 93 ASP A N 1
ATOM 700 C CA . ASP A 1 93 ? 3.066 3.587 0.930 1.00 93.69 93 ASP A CA 1
ATOM 701 C C . ASP A 1 93 ? 1.741 4.287 0.605 1.00 93.69 93 ASP A C 1
ATOM 703 O O . ASP A 1 93 ? 0.820 4.244 1.416 1.00 93.69 93 ASP A O 1
ATOM 707 N N . LEU A 1 94 ? 1.590 4.836 -0.598 1.00 93.81 94 LEU A N 1
ATOM 708 C CA . LEU A 1 94 ? 0.333 5.450 -1.021 1.00 93.81 94 LEU A CA 1
ATOM 709 C C . LEU A 1 94 ? -0.782 4.414 -1.226 1.00 93.81 94 LEU A C 1
ATOM 711 O O . LEU A 1 94 ? -1.914 4.657 -0.816 1.00 93.81 94 LEU A O 1
ATOM 715 N N . LEU A 1 95 ? -0.467 3.218 -1.736 1.00 96.81 95 LEU A N 1
ATOM 716 C CA . LEU A 1 95 ? -1.425 2.100 -1.750 1.00 96.81 95 LEU A CA 1
ATOM 717 C C . LEU A 1 95 ? -1.868 1.697 -0.330 1.00 96.81 95 LEU A C 1
ATOM 719 O O . LEU A 1 95 ? -3.034 1.356 -0.118 1.00 96.81 95 LEU A O 1
ATOM 723 N N . MET A 1 96 ? -0.964 1.752 0.657 1.00 96.56 96 MET A N 1
ATOM 724 C CA . MET A 1 96 ? -1.314 1.533 2.065 1.00 96.56 96 MET A CA 1
ATOM 725 C C . MET A 1 96 ? -2.211 2.644 2.607 1.00 96.56 96 MET A C 1
ATOM 727 O O . MET A 1 96 ? -3.147 2.340 3.344 1.00 96.56 96 MET A O 1
ATOM 731 N N . LEU A 1 97 ? -1.976 3.904 2.228 1.00 94.62 97 LEU A N 1
ATOM 732 C CA . LEU A 1 97 ? -2.855 5.014 2.593 1.00 94.62 97 LEU A CA 1
ATOM 733 C C . LEU A 1 97 ? -4.268 4.810 2.040 1.00 94.62 97 LEU A C 1
ATOM 735 O O . LEU A 1 97 ? -5.233 4.925 2.795 1.00 94.62 97 LEU A O 1
ATOM 739 N N . SER A 1 98 ? -4.392 4.450 0.760 1.00 95.75 98 SER A N 1
ATOM 740 C CA . SER A 1 98 ? -5.685 4.143 0.140 1.00 95.75 98 SER A CA 1
ATOM 741 C C . SER A 1 98 ? -6.403 3.009 0.876 1.00 95.75 98 SER A C 1
ATOM 743 O O . SER A 1 98 ? -7.598 3.110 1.155 1.00 95.75 98 SER A O 1
ATOM 745 N N . LEU A 1 99 ? -5.682 1.949 1.265 1.00 97.81 99 LEU A N 1
ATOM 746 C CA . LEU A 1 99 ? -6.271 0.847 2.026 1.00 97.81 99 LEU A CA 1
ATOM 747 C C . LEU A 1 99 ? -6.680 1.269 3.446 1.00 97.81 99 LEU A C 1
ATOM 749 O O . LEU A 1 99 ? -7.783 0.937 3.873 1.00 97.81 99 LEU A O 1
ATOM 753 N N . LYS A 1 100 ? -5.855 2.046 4.161 1.00 96.44 100 LYS A N 1
ATOM 754 C CA . LYS A 1 100 ? -6.214 2.611 5.474 1.00 96.44 100 LYS A CA 1
ATOM 755 C C . LYS A 1 100 ? -7.495 3.440 5.392 1.00 96.44 100 LYS A C 1
ATOM 757 O 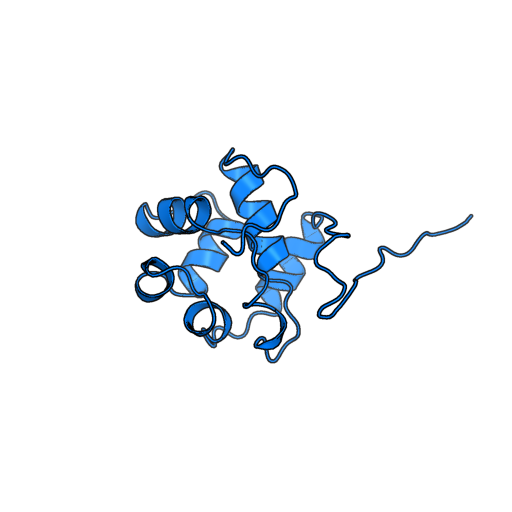O . LYS A 1 100 ? -8.412 3.210 6.174 1.00 96.44 100 LYS A O 1
ATOM 762 N N . GLN A 1 101 ? -7.590 4.342 4.413 1.00 94.81 101 GLN A N 1
ATOM 763 C CA . GLN A 1 101 ? -8.776 5.173 4.186 1.00 94.81 101 GLN A CA 1
ATOM 764 C C . GLN A 1 101 ? -10.019 4.321 3.911 1.00 94.81 101 GLN A C 1
ATOM 766 O O . GLN A 1 101 ? -11.062 4.544 4.523 1.00 94.81 101 GLN A O 1
ATOM 771 N N . ARG A 1 102 ? -9.897 3.302 3.052 1.00 95.38 102 ARG A N 1
ATOM 772 C CA . ARG A 1 102 ? -10.994 2.378 2.733 1.00 95.38 102 ARG A CA 1
ATOM 773 C C . ARG A 1 102 ? -11.475 1.586 3.951 1.00 95.38 102 ARG A C 1
ATOM 775 O O . ARG A 1 102 ? -12.670 1.351 4.087 1.00 95.38 102 ARG A O 1
ATOM 782 N N . LEU A 1 103 ? -10.557 1.192 4.835 1.00 96.44 103 LEU A N 1
ATOM 783 C CA . LEU A 1 103 ? -10.864 0.464 6.072 1.00 96.44 103 LEU A CA 1
ATOM 784 C C . LEU A 1 103 ? -11.242 1.378 7.250 1.00 96.44 103 LEU A C 1
ATOM 786 O O . LEU A 1 103 ? -11.521 0.874 8.335 1.00 96.44 103 LEU A O 1
ATOM 790 N N . GLY A 1 104 ? -11.248 2.703 7.068 1.00 95.81 104 GLY A N 1
ATOM 791 C CA . GLY A 1 104 ? -11.527 3.657 8.145 1.00 95.81 104 GLY A CA 1
ATOM 792 C C . GLY A 1 104 ? -10.451 3.696 9.237 1.00 95.81 104 GLY A C 1
ATOM 793 O O . GLY A 1 104 ? -10.737 4.099 10.363 1.00 95.81 104 GLY A O 1
ATOM 794 N N . ILE A 1 105 ? -9.225 3.272 8.924 1.00 94.69 105 ILE A N 1
ATOM 795 C CA . ILE A 1 105 ? -8.085 3.285 9.844 1.00 94.69 105 ILE A CA 1
ATOM 796 C C . ILE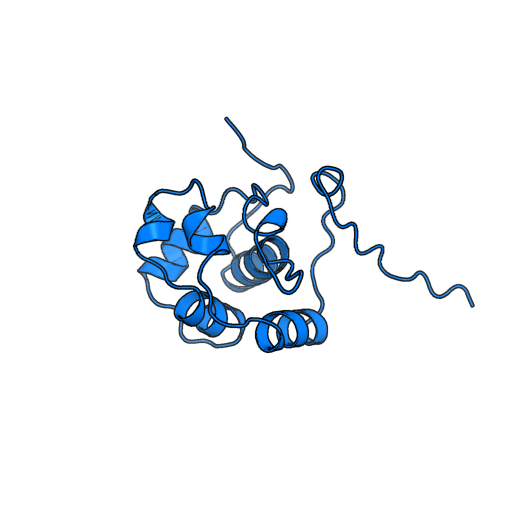 A 1 105 ? -7.486 4.700 9.849 1.00 94.69 105 ILE A C 1
ATOM 798 O O . ILE A 1 105 ? -7.037 5.171 8.797 1.00 94.69 105 ILE A O 1
ATOM 802 N N . PRO A 1 106 ? -7.458 5.399 10.998 1.00 87.38 106 PRO A N 1
ATOM 803 C CA . PRO A 1 106 ? -6.951 6.761 11.064 1.00 87.38 106 PRO A CA 1
ATOM 804 C C . PRO A 1 106 ? -5.429 6.810 10.868 1.00 87.38 106 PRO A C 1
ATOM 806 O O . PRO A 1 106 ? -4.686 5.952 11.341 1.00 87.38 106 PRO A O 1
ATOM 809 N N . TRP A 1 107 ? -4.960 7.863 10.204 1.00 84.62 107 TRP A N 1
ATOM 810 C CA . TRP A 1 107 ? -3.554 8.253 10.151 1.00 84.62 107 TRP A CA 1
ATOM 811 C C . TRP A 1 107 ? -3.483 9.780 10.177 1.00 84.62 107 TRP A C 1
ATOM 813 O O . TRP A 1 107 ? -4.202 10.449 9.437 1.00 84.62 107 TRP A O 1
ATOM 823 N N . ASP A 1 108 ? -2.659 10.339 11.059 1.00 80.00 108 ASP A N 1
ATOM 824 C CA . ASP A 1 108 ? -2.622 11.776 11.361 1.00 80.00 108 ASP A CA 1
ATOM 825 C C . ASP A 1 108 ? -1.695 12.579 10.430 1.00 80.00 108 ASP A C 1
ATOM 827 O O . ASP A 1 108 ? -1.422 13.756 10.675 1.00 80.00 108 ASP A O 1
ATOM 831 N N . GLY A 1 109 ? -1.198 11.946 9.366 1.00 74.75 109 GLY A N 1
ATOM 832 C CA . GLY A 1 109 ? -0.257 12.555 8.432 1.00 74.75 109 GLY A CA 1
ATOM 833 C C . GLY A 1 109 ? 1.189 12.570 8.928 1.00 74.75 109 GLY A C 1
ATOM 834 O O . GLY A 1 109 ? 2.051 13.120 8.242 1.00 74.75 109 GLY A O 1
ATOM 835 N N . LYS A 1 110 ? 1.485 11.990 10.100 1.00 70.44 110 LYS A N 1
ATOM 836 C CA . LYS A 1 110 ? 2.842 11.926 10.647 1.00 70.44 110 LYS A CA 1
ATOM 837 C C . LYS A 1 110 ? 3.406 10.526 10.501 1.00 70.44 110 LYS A C 1
ATOM 839 O O . LYS A 1 110 ? 2.741 9.520 10.740 1.00 70.44 110 LYS A O 1
ATOM 844 N N . VAL A 1 111 ? 4.663 10.467 10.089 1.00 65.50 111 VAL A N 1
ATOM 845 C CA . VAL A 1 111 ? 5.403 9.212 10.022 1.00 65.50 111 VAL A CA 1
ATOM 846 C C . VAL A 1 111 ? 5.998 8.947 11.401 1.00 65.50 111 VAL A C 1
ATOM 848 O O . VAL A 1 111 ? 6.906 9.667 11.817 1.00 65.50 111 VAL A O 1
ATOM 851 N N . ASP A 1 112 ? 5.487 7.937 12.102 1.00 59.19 112 ASP A N 1
ATOM 852 C CA . ASP A 1 112 ? 6.053 7.501 13.378 1.00 59.19 112 ASP A CA 1
ATOM 853 C C . ASP A 1 112 ? 7.233 6.555 13.113 1.00 59.19 112 ASP A C 1
ATOM 855 O O . ASP A 1 112 ? 7.088 5.493 12.504 1.00 59.19 112 ASP A O 1
ATOM 859 N N . MET A 1 113 ? 8.427 7.004 13.489 1.00 56.69 113 MET A N 1
ATOM 860 C CA . MET A 1 113 ? 9.699 6.283 13.346 1.00 56.69 113 MET A CA 1
ATOM 861 C C . MET A 1 113 ? 10.354 6.046 14.712 1.00 56.69 113 MET A C 1
ATOM 863 O O . MET A 1 113 ? 11.567 5.825 14.759 1.00 56.69 113 MET A O 1
ATOM 867 N N . SER A 1 114 ? 9.585 6.191 15.800 1.00 54.44 114 SER A N 1
ATOM 868 C CA . SER A 1 114 ? 10.063 5.961 17.165 1.00 54.44 114 SER A CA 1
ATOM 869 C C . SER A 1 114 ? 10.190 4.482 17.524 1.00 54.44 114 SER A C 1
ATOM 871 O O . SER A 1 114 ? 9.487 3.640 16.920 1.00 54.44 114 SER A O 1
#

Solvent-accessible surface area (backbone atoms only — not comparable to full-atom values): 7165 Å² total; per-residue (Å²): 134,86,79,77,72,81,80,80,64,83,60,90,81,32,76,82,68,80,70,84,68,53,73,70,52,49,50,50,46,54,71,62,54,82,74,78,43,46,35,39,74,48,40,87,51,78,61,31,84,79,48,56,55,63,62,51,49,44,35,56,78,44,94,61,66,55,72,69,53,53,51,42,52,64,66,54,48,66,73,48,55,25,30,88,56,34,94,75,70,39,60,51,48,46,51,49,48,54,37,24,58,75,71,70,47,88,76,90,81,67,60,64,83,128

Secondary structure (DSSP, 8-state):
----------SGGGGG---PPPHHHHHHHHHH-----HHHHT--SGGGGG--HHHHHHHHHSS---HHHHHHHHH-----TTSTT-TT---HHHHHHHHHHHTT----S-----

Radius of gyration: 13.6 Å; Cα contacts (8 Å, |Δi|>4): 119; chains: 1; bounding box: 28×40×35 Å